Protein AF-A0A533VGI6-F1 (afdb_monomer)

Foldseek 3Di:
DLVLLVVLLVLLVQLLVCLVVLPLVSNLVSLVQCCDPVHNVVVCCVPPVPLNVVSVVLSVCCVVPNRVSSVVCVVVSNVSSVVSNVSSVVVNVVVVVVPD

Solvent-accessible surface area (backbone atoms only — not comparable to full-atom values): 5398 Å² total; per-residue (Å²): 110,70,67,59,44,52,54,49,44,54,50,40,55,54,30,51,53,24,56,75,71,61,41,57,68,54,29,48,58,43,50,43,42,45,59,38,63,93,67,35,13,52,59,26,52,77,77,34,49,66,59,37,54,49,48,53,50,50,44,54,47,38,74,74,50,36,62,67,47,44,70,77,39,44,69,61,55,49,53,54,44,50,53,52,42,55,52,41,52,53,52,51,54,51,41,63,73,68,77,108

Nearest PDB structures (foldseek):
  6gow-assembly1_E  TM=5.766E-01  e=3.872E-01  Bacillus subtilis
  2k5b-assembly1_B  TM=3.058E-01  e=8.992E+00  Homo sapiens

Radius of gyration: 13.64 Å; Cα contacts (8 Å, |Δi|>4): 84; chains: 1; bounding box: 32×20×39 Å

Mean predicted aligned error: 3.02 Å

Sequence (100 aa):
MVQHLKEISEAVEATKTAIEKGDIKEVISKLDVFIDPARKGAQMIELFFEEHREIRLYKVRLSDRGFEYLQSNKQKMIELLDHIEMTVTKKLRGATAHGI

Structure (mmCIF, N/CA/C/O backbone):
data_AF-A0A533VGI6-F1
#
_entry.id   AF-A0A533VGI6-F1
#
loop_
_atom_site.group_PDB
_atom_site.id
_atom_site.type_symbol
_atom_site.label_atom_id
_atom_site.label_alt_id
_atom_site.label_comp_id
_atom_site.label_asym_id
_atom_site.label_entity_id
_atom_site.label_seq_id
_atom_site.pdbx_PDB_ins_code
_atom_site.Cartn_x
_atom_site.Cartn_y
_atom_site.Cartn_z
_atom_site.occupancy
_atom_site.B_iso_or_equiv
_atom_site.auth_seq_id
_atom_site.auth_comp_id
_atom_site.auth_asym_id
_atom_site.auth_atom_id
_atom_site.pdbx_PDB_model_num
ATOM 1 N N . MET A 1 1 ? 7.270 0.389 -19.141 1.00 78.12 1 MET A N 1
ATOM 2 C CA . MET A 1 1 ? 8.055 0.425 -17.882 1.00 78.12 1 MET A CA 1
ATOM 3 C C . MET A 1 1 ? 7.896 1.747 -17.130 1.00 78.12 1 MET A C 1
ATOM 5 O O . MET A 1 1 ? 7.344 1.713 -16.041 1.00 78.12 1 MET A O 1
ATOM 9 N N . VAL A 1 2 ? 8.297 2.899 -17.692 1.00 89.31 2 VAL A N 1
ATOM 10 C CA . VAL A 1 2 ? 8.166 4.221 -17.027 1.00 89.31 2 VAL A CA 1
ATOM 11 C C . VAL A 1 2 ? 6.730 4.521 -16.585 1.00 89.31 2 VAL A C 1
ATOM 13 O O . VAL A 1 2 ? 6.517 4.944 -15.455 1.00 89.31 2 VAL A O 1
ATOM 16 N N . GLN A 1 3 ? 5.742 4.234 -17.437 1.00 91.44 3 GLN A N 1
ATOM 17 C CA . GLN A 1 3 ? 4.330 4.441 -17.107 1.00 91.44 3 GLN A CA 1
ATOM 18 C C . GLN A 1 3 ? 3.878 3.625 -15.881 1.00 91.44 3 GLN A C 1
ATOM 20 O O . GLN A 1 3 ? 3.236 4.167 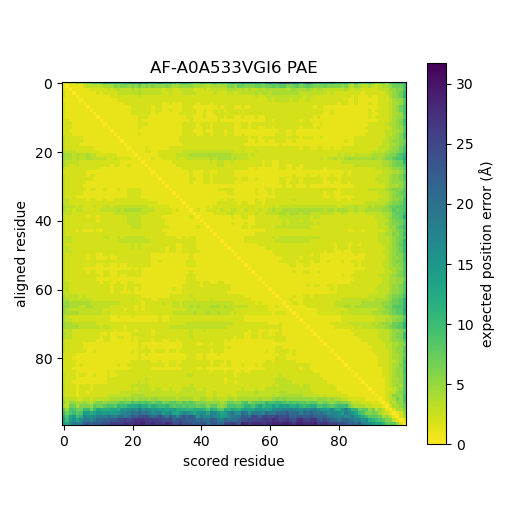-14.993 1.00 91.44 3 GLN A O 1
ATOM 25 N N . HIS A 1 4 ? 4.293 2.360 -15.768 1.00 91.88 4 HIS A N 1
ATOM 26 C CA . HIS A 1 4 ? 3.957 1.531 -14.604 1.00 91.88 4 HIS A CA 1
ATOM 27 C C . HIS A 1 4 ? 4.592 2.040 -13.312 1.00 91.88 4 HIS A C 1
ATOM 29 O O . HIS A 1 4 ? 3.968 1.968 -12.262 1.00 91.88 4 HIS A O 1
ATOM 35 N N . LEU A 1 5 ? 5.812 2.577 -13.384 1.00 94.94 5 LEU A N 1
ATOM 36 C CA . LEU A 1 5 ? 6.463 3.192 -12.228 1.00 94.94 5 LEU A CA 1
ATOM 37 C C . LEU A 1 5 ? 5.694 4.434 -11.752 1.00 94.94 5 LEU A C 1
ATOM 39 O O . LEU A 1 5 ? 5.491 4.587 -10.552 1.00 94.94 5 LEU A O 1
ATOM 43 N N . LYS A 1 6 ? 5.207 5.276 -12.674 1.00 95.69 6 LYS A N 1
ATOM 44 C CA . LYS A 1 6 ? 4.351 6.425 -12.330 1.00 95.69 6 LYS A CA 1
ATOM 45 C C . LYS A 1 6 ? 3.038 5.986 -11.679 1.00 95.69 6 LYS A C 1
ATOM 47 O O . LYS A 1 6 ? 2.683 6.499 -10.629 1.00 95.69 6 LYS A O 1
ATOM 52 N N . GLU A 1 7 ? 2.376 4.981 -12.246 1.00 96.75 7 GLU A N 1
ATOM 53 C CA . GLU A 1 7 ? 1.123 4.437 -11.700 1.00 96.75 7 GLU A CA 1
ATOM 54 C C . GLU A 1 7 ? 1.300 3.829 -10.298 1.00 96.75 7 GLU A C 1
ATOM 56 O O . GLU A 1 7 ? 0.391 3.905 -9.475 1.00 96.75 7 GLU A O 1
ATOM 61 N N . ILE A 1 8 ? 2.460 3.224 -10.008 1.00 97.69 8 ILE A N 1
ATOM 62 C CA . ILE A 1 8 ? 2.780 2.728 -8.661 1.00 97.69 8 ILE A CA 1
ATOM 63 C C . ILE A 1 8 ? 2.955 3.899 -7.686 1.00 97.69 8 ILE A C 1
ATOM 65 O O . ILE A 1 8 ? 2.382 3.844 -6.604 1.00 97.69 8 ILE A O 1
ATOM 69 N N . SER A 1 9 ? 3.681 4.956 -8.067 1.00 97.88 9 SER A N 1
ATOM 70 C CA . SER A 1 9 ? 3.846 6.169 -7.242 1.00 97.88 9 SER A CA 1
ATOM 71 C C . SER A 1 9 ? 2.496 6.841 -6.939 1.00 97.88 9 SER A C 1
ATOM 73 O O . SER A 1 9 ? 2.166 7.119 -5.788 1.00 97.88 9 SER A O 1
ATOM 75 N N . GLU A 1 10 ? 1.623 6.977 -7.941 1.00 98.12 10 GLU A N 1
ATOM 76 C CA . GLU A 1 10 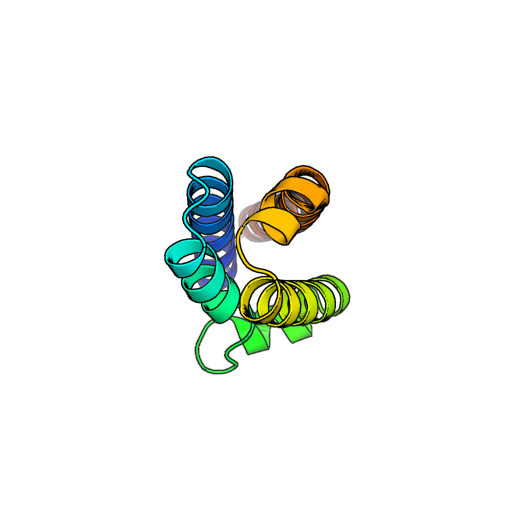? 0.261 7.495 -7.744 1.00 98.12 10 GLU A CA 1
ATOM 77 C C . GLU A 1 10 ? -0.565 6.622 -6.785 1.00 98.12 10 GLU A C 1
ATOM 79 O O . GLU A 1 10 ? -1.283 7.131 -5.918 1.00 98.12 10 GLU A O 1
ATOM 84 N N . ALA A 1 11 ? -0.462 5.294 -6.911 1.00 98.38 11 ALA A N 1
ATOM 85 C CA . ALA A 1 11 ? -1.135 4.368 -6.008 1.00 98.38 11 ALA A CA 1
ATOM 86 C C . ALA A 1 11 ? -0.590 4.469 -4.575 1.00 98.38 11 ALA A C 1
ATOM 88 O O . ALA A 1 11 ? -1.372 4.390 -3.622 1.00 98.38 11 ALA A O 1
ATOM 89 N N . VAL A 1 12 ? 0.723 4.659 -4.410 1.00 98.69 12 VAL A N 1
ATOM 90 C CA . VAL A 1 12 ? 1.377 4.848 -3.110 1.00 98.69 12 VAL A CA 1
ATOM 91 C C . VAL A 1 12 ? 0.813 6.082 -2.411 1.00 98.69 12 VAL A C 1
ATOM 93 O O . VAL A 1 12 ? 0.278 5.960 -1.307 1.00 98.69 12 VAL A O 1
ATOM 96 N N . GLU A 1 13 ? 0.824 7.237 -3.071 1.00 98.50 13 GLU A N 1
ATOM 97 C CA . GLU A 1 13 ? 0.328 8.492 -2.494 1.00 98.50 13 GLU A CA 1
ATOM 98 C C . GLU A 1 13 ? -1.175 8.439 -2.174 1.00 98.50 13 GLU A C 1
ATOM 100 O O . GLU A 1 13 ? -1.622 8.878 -1.106 1.00 98.50 13 GLU A O 1
ATOM 105 N N . ALA A 1 14 ? -1.970 7.804 -3.041 1.00 98.50 14 ALA A N 1
ATOM 106 C CA . ALA A 1 14 ? -3.389 7.580 -2.776 1.00 98.50 14 ALA A CA 1
ATOM 107 C C . ALA A 1 14 ? -3.621 6.680 -1.547 1.00 98.50 14 ALA A C 1
ATOM 109 O O . ALA A 1 14 ? -4.577 6.888 -0.797 1.00 98.50 14 ALA A O 1
ATOM 110 N N . THR A 1 15 ? -2.753 5.692 -1.324 1.00 98.69 15 THR A N 1
ATOM 111 C CA . THR A 1 15 ? -2.839 4.784 -0.171 1.00 98.69 15 THR A CA 1
ATOM 112 C C . THR A 1 15 ? -2.445 5.487 1.119 1.00 98.69 15 THR A C 1
ATOM 114 O O . THR A 1 15 ? -3.174 5.379 2.104 1.00 98.69 15 THR A O 1
ATOM 117 N N . LYS A 1 16 ? -1.350 6.262 1.115 1.00 98.69 16 LYS A N 1
ATOM 118 C CA . LYS A 1 16 ? -0.947 7.089 2.265 1.00 98.69 16 LYS A CA 1
ATOM 119 C C . LYS A 1 16 ? -2.065 8.046 2.667 1.00 98.69 16 LYS A C 1
ATOM 121 O O . LYS A 1 16 ? -2.433 8.107 3.834 1.00 98.69 16 LYS A O 1
ATOM 126 N N . THR A 1 17 ? -2.688 8.706 1.691 1.00 98.56 17 THR A N 1
ATOM 127 C CA . THR A 1 17 ? -3.833 9.598 1.932 1.00 98.56 17 THR A CA 1
ATOM 128 C C . THR A 1 17 ? -5.003 8.874 2.613 1.00 98.56 17 THR A C 1
ATOM 130 O O . THR A 1 17 ? -5.595 9.408 3.550 1.00 98.56 17 THR A O 1
ATOM 133 N N . ALA A 1 18 ? -5.342 7.657 2.176 1.00 98.44 18 ALA A N 1
ATOM 134 C CA . ALA A 1 18 ? -6.401 6.857 2.798 1.00 98.44 18 ALA A CA 1
ATOM 135 C C . ALA A 1 18 ? -6.046 6.429 4.236 1.00 98.44 18 ALA A C 1
ATOM 137 O O . ALA A 1 18 ? -6.894 6.480 5.129 1.00 98.44 18 ALA A O 1
ATOM 138 N N . ILE A 1 19 ? -4.781 6.059 4.475 1.00 98.50 19 ILE A N 1
ATOM 139 C CA . ILE A 1 19 ? -4.253 5.714 5.803 1.00 98.50 19 ILE A CA 1
ATOM 140 C C . ILE A 1 19 ? -4.354 6.914 6.752 1.00 98.50 19 ILE A C 1
ATOM 142 O O . ILE A 1 19 ? -4.808 6.764 7.886 1.00 98.50 19 ILE A O 1
ATOM 146 N N . GLU A 1 20 ? -3.975 8.106 6.288 1.00 97.94 20 GLU A N 1
ATOM 147 C CA . GLU A 1 20 ? -4.050 9.342 7.072 1.00 97.94 20 GLU A CA 1
ATOM 148 C C . GLU A 1 20 ? -5.486 9.696 7.470 1.00 97.94 20 GLU A C 1
ATOM 150 O O . GLU A 1 20 ? -5.735 10.048 8.623 1.00 97.94 20 GLU A O 1
ATOM 155 N N . LYS A 1 21 ? -6.444 9.522 6.552 1.00 97.38 21 LYS A N 1
ATOM 156 C CA . LYS A 1 21 ? -7.879 9.714 6.823 1.00 97.38 21 LYS A CA 1
ATOM 157 C C . LYS A 1 21 ? -8.474 8.664 7.765 1.00 97.38 21 LYS A C 1
ATOM 159 O O . LYS A 1 21 ? -9.551 8.887 8.310 1.00 97.38 21 LYS A O 1
ATOM 164 N N . GLY A 1 22 ? -7.817 7.517 7.933 1.00 96.44 22 GLY A N 1
ATOM 165 C CA . GLY A 1 22 ? -8.331 6.410 8.738 1.00 96.44 22 GLY A CA 1
ATOM 166 C C . GLY A 1 22 ? -9.491 5.638 8.096 1.00 96.44 22 GLY A C 1
ATOM 167 O O . GLY A 1 22 ? -10.155 4.868 8.793 1.00 96.44 22 GLY A O 1
ATOM 168 N N . ASP A 1 23 ? -9.754 5.817 6.796 1.00 95.94 23 ASP A N 1
ATOM 169 C CA . ASP A 1 23 ? -10.834 5.113 6.093 1.00 95.94 23 ASP A CA 1
ATOM 170 C C . ASP A 1 23 ? -10.396 3.689 5.727 1.00 95.94 23 ASP A C 1
ATOM 172 O O . ASP A 1 23 ? -9.727 3.447 4.724 1.00 95.94 23 ASP A O 1
ATOM 176 N N . ILE A 1 24 ? -10.804 2.716 6.540 1.00 97.75 24 ILE A N 1
ATOM 177 C CA . ILE A 1 24 ? -10.426 1.307 6.367 1.00 97.75 24 ILE A CA 1
ATOM 178 C C . ILE A 1 24 ? -10.877 0.731 5.026 1.00 97.75 24 ILE A C 1
ATOM 180 O O . ILE A 1 24 ? -10.139 -0.050 4.420 1.00 97.75 24 ILE A O 1
ATOM 184 N N . LYS A 1 25 ? -12.070 1.100 4.546 1.00 97.88 25 LYS A N 1
ATOM 185 C CA . LYS A 1 25 ? -12.584 0.577 3.275 1.00 97.88 25 LYS A CA 1
ATOM 186 C C . LYS A 1 25 ? -11.760 1.123 2.118 1.00 97.88 25 LYS A C 1
ATOM 188 O O . LYS A 1 25 ? -11.402 0.363 1.216 1.00 97.88 25 LYS A O 1
ATOM 193 N N . GLU A 1 26 ? -11.426 2.411 2.169 1.00 98.25 26 GLU A N 1
ATOM 194 C CA . GLU A 1 26 ? -10.555 3.031 1.177 1.00 98.25 26 GLU A CA 1
ATOM 195 C C . GLU A 1 26 ? -9.151 2.415 1.223 1.00 98.25 26 GLU A C 1
ATOM 197 O O . GLU A 1 26 ? -8.663 1.974 0.185 1.00 98.25 26 GLU A O 1
ATOM 202 N N . VAL A 1 27 ? -8.537 2.270 2.405 1.00 98.62 27 VAL A N 1
ATOM 203 C CA . VAL A 1 27 ? -7.208 1.648 2.551 1.00 98.62 27 VAL A CA 1
ATOM 204 C C . VAL A 1 27 ? -7.190 0.242 1.950 1.00 98.62 27 VAL A C 1
ATOM 206 O O . VAL A 1 27 ? -6.338 -0.046 1.114 1.00 98.62 27 VAL A O 1
ATOM 209 N N . ILE A 1 28 ? -8.143 -0.628 2.302 1.00 98.56 28 ILE A N 1
ATOM 210 C CA . ILE A 1 28 ? -8.213 -2.001 1.767 1.00 98.56 28 ILE A CA 1
ATOM 211 C C . ILE A 1 28 ? -8.351 -1.998 0.236 1.00 98.56 28 ILE A C 1
ATOM 213 O O . ILE A 1 28 ? -7.678 -2.779 -0.441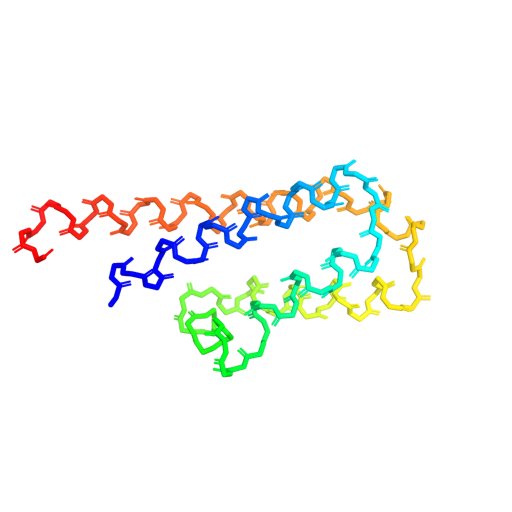 1.00 98.56 28 ILE A O 1
ATOM 217 N N . SER A 1 29 ? -9.185 -1.110 -0.313 1.00 98.38 29 SER A N 1
ATOM 218 C CA . SER A 1 29 ? -9.371 -0.950 -1.761 1.00 98.38 29 SER A CA 1
ATOM 219 C C . SER A 1 29 ? -8.093 -0.483 -2.471 1.00 98.38 29 SER A C 1
ATOM 221 O O . SER A 1 29 ? -7.759 -0.968 -3.556 1.00 98.38 29 SER A O 1
ATOM 223 N N . LYS A 1 30 ? -7.334 0.427 -1.851 1.00 98.44 30 LYS A N 1
ATOM 224 C CA . LYS A 1 30 ? -6.052 0.904 -2.382 1.00 98.44 30 LYS A CA 1
ATOM 225 C C . LYS A 1 30 ? -4.961 -0.163 -2.294 1.00 98.44 30 LYS A C 1
ATOM 227 O O . LYS A 1 30 ? -4.239 -0.350 -3.268 1.00 98.44 30 LYS A O 1
ATOM 232 N N . LEU A 1 31 ? -4.898 -0.932 -1.202 1.00 98.44 31 LEU A N 1
ATOM 233 C CA . LEU A 1 31 ? -3.956 -2.052 -1.078 1.00 98.44 31 LEU A CA 1
ATOM 234 C C . LEU A 1 31 ? -4.164 -3.110 -2.171 1.00 98.44 31 LEU A C 1
ATOM 236 O O . LEU A 1 31 ? -3.202 -3.709 -2.644 1.00 98.44 31 LEU A O 1
ATOM 240 N N . ASP A 1 32 ? -5.405 -3.309 -2.618 1.00 98.12 32 ASP A N 1
ATOM 241 C CA . ASP A 1 32 ? -5.733 -4.255 -3.685 1.00 98.12 32 ASP A CA 1
ATOM 242 C C . ASP A 1 32 ? -5.054 -3.929 -5.027 1.00 98.12 32 ASP A C 1
ATOM 244 O O . ASP A 1 32 ? -4.708 -4.839 -5.778 1.00 98.12 32 ASP A O 1
ATOM 248 N N . VAL A 1 33 ? -4.776 -2.646 -5.302 1.00 98.25 33 VAL A N 1
ATOM 249 C CA . VAL A 1 33 ? -4.048 -2.202 -6.508 1.00 98.25 33 VAL A CA 1
ATOM 250 C C . VAL A 1 33 ? -2.696 -2.906 -6.625 1.00 98.25 33 VAL A C 1
ATOM 252 O O . VAL A 1 33 ? -2.309 -3.324 -7.717 1.00 98.25 33 VAL A O 1
ATOM 255 N N . PHE A 1 34 ? -1.991 -3.033 -5.500 1.00 98.44 34 PHE A N 1
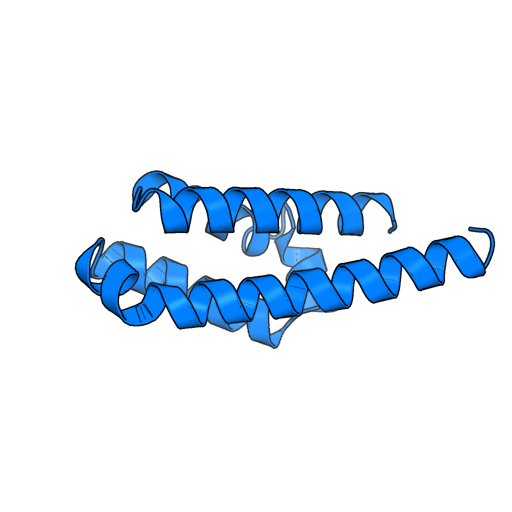ATOM 256 C CA . PHE A 1 34 ? -0.649 -3.603 -5.430 1.00 98.44 34 PHE A CA 1
ATOM 257 C C . PHE A 1 34 ? -0.646 -5.128 -5.401 1.00 98.44 34 PHE A C 1
ATOM 259 O O . PHE A 1 34 ? 0.417 -5.711 -5.560 1.00 98.44 34 PHE A O 1
ATOM 266 N N . ILE A 1 35 ? -1.792 -5.769 -5.160 1.00 98.31 35 ILE A N 1
ATOM 267 C CA . ILE A 1 35 ? -1.898 -7.223 -4.977 1.00 98.31 35 ILE A CA 1
ATOM 268 C C . ILE A 1 35 ? -2.448 -7.890 -6.231 1.00 98.31 35 ILE A C 1
ATOM 270 O O . ILE A 1 35 ? -1.976 -8.958 -6.614 1.00 98.31 35 ILE A O 1
ATOM 274 N N . ASP A 1 36 ? -3.459 -7.284 -6.854 1.00 97.81 36 ASP A N 1
ATOM 275 C CA . ASP A 1 36 ? -4.126 -7.857 -8.016 1.00 97.81 36 ASP A CA 1
ATOM 276 C C . ASP A 1 36 ? -3.151 -7.946 -9.206 1.00 97.81 36 ASP A C 1
ATOM 278 O O . ASP A 1 36 ? -2.682 -6.904 -9.693 1.00 97.81 36 ASP A O 1
ATOM 282 N N . PRO A 1 37 ? -2.846 -9.160 -9.709 1.00 95.31 37 PRO A N 1
ATOM 283 C CA . PRO A 1 37 ? -1.977 -9.344 -10.866 1.00 95.31 37 PRO A CA 1
ATOM 284 C C . PRO A 1 37 ? -2.469 -8.624 -12.128 1.00 95.31 37 PRO A C 1
ATOM 286 O O . PRO A 1 37 ? -1.643 -8.243 -12.953 1.00 95.31 37 PRO A O 1
ATOM 289 N N . ALA A 1 38 ? -3.781 -8.392 -12.267 1.00 95.00 38 ALA A N 1
ATOM 290 C CA . ALA A 1 38 ? -4.362 -7.639 -13.379 1.00 95.00 38 ALA A CA 1
ATOM 291 C C . ALA A 1 38 ? -4.157 -6.113 -13.259 1.00 95.00 38 ALA A C 1
ATOM 293 O O . ALA A 1 38 ? -4.451 -5.376 -14.202 1.00 95.00 38 ALA A O 1
ATOM 294 N N . ARG A 1 39 ? -3.657 -5.622 -12.113 1.00 95.44 39 ARG A N 1
ATOM 295 C CA . ARG A 1 39 ? -3.423 -4.196 -11.827 1.00 95.44 39 ARG A CA 1
ATOM 296 C C . ARG A 1 39 ? -1.931 -3.882 -11.740 1.00 95.44 39 ARG A C 1
ATOM 298 O O . ARG A 1 39 ? -1.297 -3.660 -12.770 1.00 95.44 39 ARG A O 1
ATOM 305 N N . LYS A 1 40 ? -1.379 -3.784 -10.526 1.00 96.94 40 LYS A N 1
ATOM 306 C CA . LYS A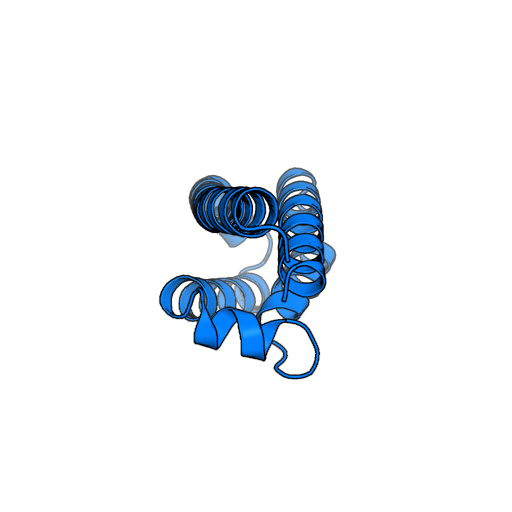 1 40 ? 0.063 -3.603 -10.289 1.00 96.94 40 LYS A CA 1
ATOM 307 C C . LYS A 1 40 ? 0.705 -4.812 -9.617 1.00 96.94 40 LYS A C 1
ATOM 309 O O . LYS A 1 40 ? 1.918 -4.814 -9.457 1.00 96.94 40 LYS A O 1
ATOM 314 N N . GLY A 1 41 ? -0.060 -5.853 -9.275 1.00 97.06 41 GLY A N 1
ATOM 315 C CA . GLY A 1 41 ? 0.442 -7.044 -8.585 1.00 97.06 41 GLY A CA 1
ATOM 316 C C . GLY A 1 41 ? 1.599 -7.733 -9.301 1.00 97.06 41 GLY A C 1
ATOM 317 O O . GLY A 1 41 ? 2.583 -8.086 -8.658 1.00 97.06 41 GLY A O 1
ATOM 318 N N . ALA A 1 42 ? 1.547 -7.850 -10.632 1.00 96.81 42 ALA A N 1
ATOM 319 C CA . ALA A 1 42 ? 2.648 -8.432 -11.401 1.00 96.81 42 ALA A CA 1
ATOM 320 C C . ALA A 1 42 ? 3.947 -7.618 -11.244 1.00 96.81 42 ALA A C 1
ATOM 322 O O . ALA A 1 42 ? 4.988 -8.169 -10.896 1.00 96.81 42 ALA A O 1
ATOM 323 N N . GLN A 1 43 ? 3.872 -6.293 -11.399 1.00 95.94 43 GLN A N 1
ATOM 324 C CA . GLN A 1 43 ? 5.032 -5.410 -11.242 1.00 95.94 43 GLN A CA 1
ATOM 325 C C . GLN A 1 43 ? 5.521 -5.350 -9.790 1.00 95.94 43 GLN A C 1
ATOM 327 O O . GLN A 1 43 ? 6.722 -5.253 -9.552 1.00 95.94 43 GLN A O 1
ATOM 332 N N . MET A 1 44 ? 4.611 -5.433 -8.816 1.00 97.88 44 MET A N 1
ATOM 333 C CA . MET A 1 44 ? 4.964 -5.510 -7.400 1.00 97.88 44 MET A CA 1
ATOM 334 C C . MET A 1 44 ? 5.711 -6.807 -7.084 1.00 97.88 44 MET A C 1
ATOM 336 O O . MET A 1 44 ? 6.698 -6.768 -6.366 1.00 97.88 44 MET A O 1
ATOM 340 N N . ILE A 1 45 ? 5.323 -7.946 -7.661 1.00 97.50 45 ILE A N 1
ATOM 341 C CA . ILE A 1 45 ? 6.068 -9.204 -7.500 1.00 97.50 45 ILE A CA 1
ATOM 342 C C . ILE A 1 45 ? 7.470 -9.099 -8.113 1.00 97.50 45 ILE A C 1
ATOM 344 O O . ILE A 1 45 ? 8.434 -9.537 -7.493 1.00 97.50 45 ILE A O 1
ATOM 348 N N . GLU A 1 46 ? 7.592 -8.519 -9.306 1.00 95.12 46 GLU A N 1
ATOM 349 C CA . GLU A 1 46 ? 8.873 -8.415 -10.017 1.00 95.12 46 GLU A CA 1
ATOM 350 C C . GLU A 1 46 ? 9.859 -7.441 -9.358 1.00 95.12 46 GLU A C 1
ATOM 352 O O . GLU A 1 46 ? 11.067 -7.678 -9.376 1.00 95.12 46 GLU A O 1
ATOM 357 N N . LEU A 1 47 ? 9.364 -6.330 -8.805 1.00 93.88 47 LEU A N 1
ATOM 358 C CA . LEU A 1 47 ? 10.202 -5.218 -8.343 1.00 93.88 47 LEU A CA 1
ATOM 359 C C . LEU A 1 47 ? 10.249 -5.057 -6.818 1.00 93.88 47 LEU A C 1
ATOM 361 O O . LEU A 1 47 ? 11.195 -4.450 -6.322 1.00 93.88 47 LEU A O 1
ATOM 365 N N . PHE A 1 48 ? 9.243 -5.568 -6.106 1.00 96.69 48 PHE A N 1
ATOM 366 C CA . PHE A 1 48 ? 8.940 -5.279 -4.697 1.00 96.69 48 PHE A CA 1
ATOM 367 C C . PHE A 1 48 ? 8.376 -6.520 -3.986 1.00 96.69 48 PHE A C 1
ATOM 369 O O . PHE A 1 48 ? 7.316 -6.484 -3.358 1.00 96.69 48 PHE A O 1
ATOM 376 N N . PHE A 1 49 ? 9.016 -7.678 -4.170 1.00 97.25 49 PHE A N 1
ATOM 377 C CA . PHE A 1 49 ? 8.447 -8.961 -3.749 1.00 97.25 49 PHE A CA 1
ATOM 378 C C . PHE A 1 49 ? 8.171 -9.046 -2.238 1.00 97.25 49 PHE A C 1
ATOM 380 O O . PHE A 1 49 ? 7.195 -9.674 -1.812 1.00 97.25 49 PHE A O 1
ATOM 387 N N . GLU A 1 50 ? 9.024 -8.438 -1.415 1.00 98.19 50 GLU A N 1
ATOM 388 C CA . GLU A 1 50 ? 8.858 -8.427 0.039 1.00 98.19 50 GLU A CA 1
ATOM 389 C C . GLU A 1 50 ? 7.716 -7.502 0.452 1.00 98.19 50 GLU A C 1
ATOM 391 O O . GLU A 1 50 ? 6.806 -7.933 1.163 1.00 98.19 50 GLU A O 1
ATOM 396 N N . GLU A 1 51 ? 7.678 -6.292 -0.098 1.00 98.50 51 GLU A N 1
ATOM 397 C CA . GLU A 1 51 ? 6.629 -5.315 0.167 1.00 98.50 51 GLU A CA 1
ATOM 398 C C . GLU A 1 51 ? 5.271 -5.800 -0.340 1.00 98.50 51 GLU A C 1
ATOM 400 O O . GLU A 1 51 ? 4.257 -5.626 0.329 1.00 98.50 51 GLU A O 1
ATOM 405 N N . HIS A 1 52 ? 5.233 -6.495 -1.478 1.00 98.62 52 HIS A N 1
ATOM 406 C CA . HIS A 1 52 ? 4.030 -7.156 -1.972 1.00 98.62 52 HIS A CA 1
ATOM 407 C C . HIS A 1 52 ? 3.485 -8.176 -0.959 1.00 98.62 52 HIS A C 1
ATOM 409 O O . HIS A 1 52 ? 2.280 -8.219 -0.695 1.00 98.62 52 HIS A O 1
ATOM 415 N N . ARG A 1 53 ? 4.356 -9.000 -0.355 1.00 98.50 53 ARG A N 1
ATOM 416 C CA . ARG A 1 53 ? 3.945 -9.963 0.682 1.00 98.50 53 ARG A CA 1
ATOM 417 C C . ARG A 1 53 ? 3.432 -9.258 1.932 1.00 98.50 53 ARG A C 1
ATOM 419 O O . ARG A 1 53 ? 2.424 -9.691 2.493 1.00 98.50 53 ARG A O 1
ATOM 426 N N . GLU A 1 54 ? 4.081 -8.176 2.336 1.00 98.62 54 GLU A N 1
ATOM 427 C CA . GLU A 1 54 ? 3.673 -7.402 3.503 1.00 98.62 54 GLU A CA 1
ATOM 428 C C . GLU A 1 54 ? 2.342 -6.668 3.277 1.00 98.62 54 GLU A C 1
ATOM 430 O O . GLU A 1 54 ? 1.442 -6.760 4.111 1.00 98.62 54 GLU A O 1
ATOM 435 N N . ILE A 1 55 ? 2.135 -6.059 2.105 1.00 98.69 55 ILE A N 1
ATOM 436 C CA . ILE A 1 55 ? 0.865 -5.429 1.711 1.00 98.69 55 ILE A CA 1
ATOM 437 C C . ILE A 1 55 ? -0.286 -6.444 1.734 1.00 98.69 55 ILE A C 1
ATOM 439 O O . ILE A 1 55 ? -1.373 -6.142 2.239 1.00 98.69 55 ILE A O 1
ATOM 443 N N . ARG A 1 56 ? -0.058 -7.677 1.257 1.00 98.62 56 ARG A N 1
ATOM 444 C CA . ARG A 1 56 ? -1.051 -8.762 1.361 1.00 98.62 56 ARG A CA 1
ATOM 445 C C . ARG A 1 56 ? -1.408 -9.070 2.812 1.00 98.62 56 ARG A C 1
ATOM 447 O O . ARG A 1 56 ? -2.588 -9.243 3.119 1.00 98.62 56 ARG A O 1
ATOM 454 N N . LEU A 1 57 ? -0.417 -9.116 3.702 1.00 98.62 57 LEU A N 1
ATOM 455 C CA . LEU A 1 57 ? -0.646 -9.333 5.129 1.00 98.62 57 LEU A CA 1
ATOM 456 C C . LEU A 1 57 ? -1.425 -8.169 5.755 1.00 98.62 57 LEU A C 1
ATOM 458 O O . LEU A 1 57 ? -2.398 -8.421 6.469 1.00 98.62 57 LEU A O 1
ATOM 462 N N . TYR A 1 58 ? -1.064 -6.918 5.450 1.00 98.62 58 TYR A N 1
ATOM 463 C CA . TYR A 1 58 ? -1.798 -5.741 5.916 1.00 98.62 58 TYR A CA 1
ATOM 464 C C . TYR A 1 58 ? -3.259 -5.783 5.478 1.00 98.62 58 TYR A C 1
ATOM 466 O O . TYR A 1 58 ? -4.138 -5.609 6.318 1.00 98.62 58 TYR A O 1
ATOM 474 N N . LYS A 1 59 ? -3.547 -6.103 4.210 1.00 98.50 59 LYS A N 1
ATOM 475 C CA . LYS A 1 59 ? -4.928 -6.227 3.717 1.00 98.50 59 LYS A CA 1
ATOM 476 C C . LYS A 1 59 ? -5.729 -7.261 4.515 1.00 98.50 59 LYS A C 1
ATOM 478 O O . LYS A 1 59 ? -6.849 -6.968 4.933 1.00 98.50 59 LYS A O 1
ATOM 483 N N . VAL A 1 60 ? -5.163 -8.448 4.754 1.00 98.56 60 VAL A N 1
ATOM 484 C CA . VAL A 1 60 ? -5.820 -9.505 5.547 1.00 98.56 60 VAL A CA 1
ATOM 485 C C . VAL A 1 60 ? -6.083 -9.027 6.975 1.00 98.56 60 VAL A C 1
ATOM 487 O O . VAL A 1 60 ? -7.200 -9.149 7.468 1.00 98.56 60 VAL A O 1
ATOM 490 N N . ARG A 1 61 ? -5.085 -8.428 7.631 1.00 98.44 61 ARG A N 1
ATOM 491 C CA . ARG A 1 61 ? -5.206 -7.955 9.017 1.00 98.44 61 ARG A CA 1
ATOM 492 C C . ARG A 1 61 ? -6.157 -6.773 9.170 1.00 98.44 61 ARG A C 1
ATOM 494 O O . ARG A 1 61 ? -6.876 -6.723 10.158 1.00 98.44 61 A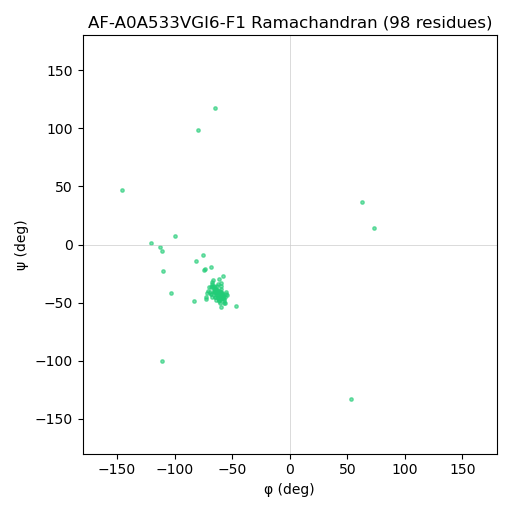RG A O 1
ATOM 501 N N . LEU A 1 62 ? -6.200 -5.858 8.206 1.00 98.50 62 LEU A N 1
ATOM 502 C CA . LEU A 1 62 ? -7.171 -4.762 8.174 1.00 98.50 62 LEU A CA 1
ATOM 503 C C . LEU A 1 62 ? -8.592 -5.275 7.948 1.00 98.50 62 LEU A C 1
ATOM 505 O O . LEU A 1 62 ? -9.524 -4.741 8.538 1.00 98.50 62 LEU A O 1
ATOM 509 N N . SER A 1 63 ? -8.760 -6.320 7.136 1.00 97.94 63 SER A N 1
ATOM 510 C CA . SER A 1 63 ? -10.073 -6.942 6.917 1.00 97.94 63 SER A CA 1
ATOM 511 C C . SER A 1 63 ? -10.596 -7.644 8.176 1.00 97.94 63 SER A C 1
ATOM 513 O O . SER A 1 63 ? -11.799 -7.669 8.401 1.00 97.94 63 SER A O 1
ATOM 515 N N . ASP A 1 64 ? -9.693 -8.192 8.991 1.00 98.00 64 ASP A N 1
ATOM 516 C CA . ASP A 1 64 ? -10.002 -8.903 10.238 1.00 98.00 64 ASP A CA 1
ATOM 517 C 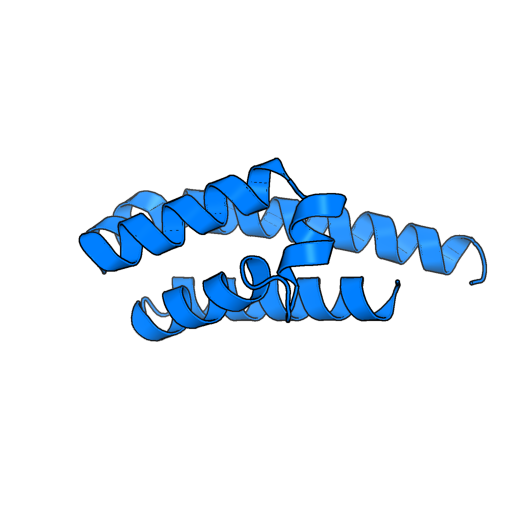C . ASP A 1 64 ? -10.195 -7.948 11.433 1.00 98.00 64 ASP A C 1
ATOM 519 O O . ASP A 1 64 ? -11.181 -8.015 12.159 1.00 98.00 64 ASP A O 1
ATOM 523 N N . ARG A 1 65 ? -9.261 -7.010 11.623 1.00 97.75 65 ARG A N 1
ATOM 524 C CA . ARG A 1 65 ? -9.144 -6.182 12.838 1.00 97.75 65 ARG A CA 1
ATOM 525 C C . ARG A 1 65 ? -9.487 -4.705 12.635 1.00 97.75 65 ARG A C 1
ATOM 527 O O . ARG A 1 65 ? -9.484 -3.937 13.596 1.00 97.75 65 ARG A O 1
ATOM 534 N N . GLY A 1 66 ? -9.741 -4.286 11.398 1.00 97.44 66 GLY A N 1
ATOM 535 C CA . GLY A 1 66 ? -10.214 -2.946 11.067 1.00 97.44 66 GLY A CA 1
ATOM 536 C C . GLY A 1 66 ? -9.352 -1.813 11.631 1.00 97.44 66 GLY A C 1
ATOM 537 O O . GLY A 1 66 ? -8.123 -1.802 11.511 1.00 97.44 66 GLY A O 1
ATOM 538 N N . PHE A 1 67 ? -10.026 -0.830 12.229 1.00 97.06 67 PHE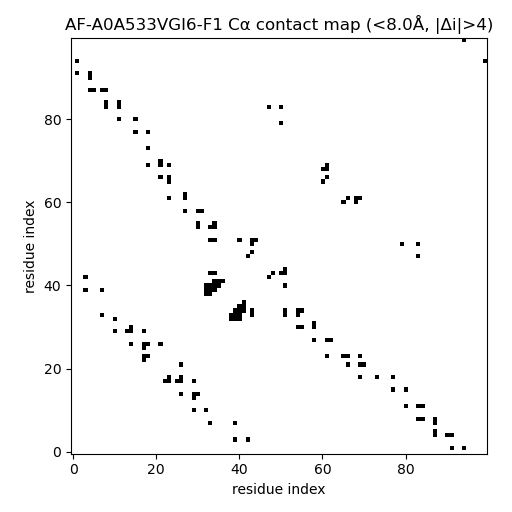 A N 1
ATOM 539 C CA . PHE A 1 67 ? -9.437 0.447 12.626 1.00 97.06 67 PHE A CA 1
ATOM 540 C C . PHE A 1 67 ? -8.362 0.336 13.711 1.00 97.06 67 PHE A C 1
ATOM 542 O O . PHE A 1 67 ? -7.337 1.006 13.615 1.00 97.06 67 PHE A O 1
ATOM 549 N N . GLU A 1 68 ? -8.535 -0.537 14.705 1.00 96.94 68 GLU A N 1
ATOM 550 C CA . GLU A 1 68 ? -7.544 -0.717 15.779 1.00 96.94 68 GLU A CA 1
ATOM 551 C C . GLU A 1 68 ? -6.189 -1.177 15.237 1.00 96.94 68 GLU A C 1
ATOM 553 O O . GLU A 1 68 ? -5.124 -0.724 15.675 1.00 96.94 68 GLU A O 1
ATOM 558 N N . TYR A 1 69 ? -6.227 -2.076 14.251 1.00 98.44 69 TYR A N 1
ATOM 559 C CA . TYR A 1 69 ? -5.021 -2.547 13.593 1.00 98.44 69 TYR A CA 1
ATOM 560 C C . TYR A 1 69 ? -4.379 -1.455 12.742 1.00 98.44 69 TYR A C 1
ATOM 562 O O . TYR A 1 69 ? -3.158 -1.308 12.807 1.00 98.44 69 TYR A O 1
ATOM 570 N N . LEU A 1 70 ? -5.176 -0.663 12.012 1.00 98.38 70 LEU A N 1
ATOM 571 C CA . LEU A 1 70 ? -4.661 0.495 11.279 1.00 98.38 70 LEU A CA 1
ATOM 572 C C . LEU A 1 70 ? -3.952 1.467 12.223 1.00 98.38 70 LEU A C 1
ATOM 574 O O . LEU A 1 70 ? -2.806 1.811 11.968 1.00 98.38 70 LEU A O 1
ATOM 578 N N . GLN A 1 71 ? -4.577 1.861 13.334 1.00 97.50 71 GLN A N 1
ATOM 579 C CA . GLN A 1 71 ? -3.977 2.801 14.288 1.00 97.50 71 GLN A CA 1
ATOM 580 C C . GLN A 1 71 ? -2.646 2.286 14.844 1.00 97.50 71 GLN A C 1
ATOM 582 O O . GLN A 1 71 ? -1.662 3.019 14.893 1.00 97.50 71 GLN A O 1
ATOM 587 N N . SER A 1 72 ? -2.591 1.000 15.191 1.00 98.06 72 SER A N 1
ATOM 588 C CA . SER A 1 72 ? -1.400 0.385 15.786 1.00 98.06 72 SER A CA 1
ATOM 589 C C . SER A 1 72 ? -0.250 0.169 14.792 1.00 98.06 72 SER A C 1
ATOM 591 O O . SER A 1 72 ? 0.892 -0.009 15.212 1.00 98.06 72 SER A O 1
ATOM 593 N N . ASN A 1 73 ? -0.530 0.136 13.483 1.00 98.38 73 ASN A N 1
ATOM 594 C CA . ASN A 1 73 ? 0.459 -0.178 12.442 1.00 98.38 73 ASN A CA 1
ATOM 595 C C . ASN A 1 73 ? 0.641 0.943 11.412 1.00 98.38 73 ASN A C 1
ATOM 597 O O . ASN A 1 73 ? 1.463 0.796 10.513 1.00 98.38 73 ASN A O 1
ATOM 601 N N . LYS A 1 74 ? -0.072 2.067 11.561 1.00 98.12 74 LYS A N 1
ATOM 602 C CA . LYS A 1 74 ? -0.071 3.206 10.636 1.00 98.12 74 LYS A CA 1
ATOM 603 C C . LYS A 1 74 ? 1.342 3.614 10.231 1.00 98.12 74 LYS A C 1
ATOM 605 O O . LYS A 1 74 ? 1.644 3.648 9.046 1.00 98.12 74 LYS A O 1
ATOM 610 N N . GLN A 1 75 ? 2.209 3.846 11.214 1.00 98.38 75 GLN A N 1
ATOM 611 C CA . GLN A 1 75 ? 3.582 4.286 10.975 1.00 98.38 75 GLN A CA 1
ATOM 612 C C . GLN A 1 75 ? 4.371 3.285 10.114 1.00 98.38 75 GLN A C 1
ATOM 614 O O . GLN A 1 75 ? 4.979 3.676 9.125 1.00 98.38 75 GLN A O 1
ATOM 619 N N . LYS A 1 76 ? 4.274 1.985 10.417 1.00 98.62 76 LYS A N 1
ATOM 620 C CA . LYS A 1 76 ? 4.953 0.925 9.652 1.00 98.62 76 LYS A CA 1
ATOM 621 C C . LYS A 1 76 ? 4.432 0.819 8.221 1.00 98.62 76 LYS A C 1
ATOM 623 O O . LYS A 1 76 ? 5.200 0.615 7.289 1.00 98.62 76 LYS A O 1
ATOM 628 N N . MET A 1 77 ? 3.122 0.983 8.039 1.00 98.69 77 MET A N 1
ATOM 629 C CA . MET A 1 77 ? 2.518 0.988 6.708 1.00 98.69 77 MET A CA 1
ATOM 630 C C . MET A 1 77 ? 2.998 2.182 5.874 1.00 98.69 77 MET A C 1
ATOM 632 O O . MET A 1 77 ? 3.267 2.018 4.688 1.00 98.69 77 MET A O 1
ATOM 636 N N . ILE A 1 78 ? 3.119 3.368 6.480 1.00 98.69 78 ILE A N 1
ATOM 637 C CA . ILE A 1 78 ? 3.658 4.557 5.806 1.00 98.69 78 ILE A CA 1
ATOM 638 C C . ILE A 1 78 ? 5.133 4.354 5.444 1.00 98.69 78 ILE A C 1
ATOM 640 O O . ILE A 1 78 ? 5.498 4.592 4.298 1.00 98.69 78 ILE A O 1
ATOM 644 N N . GLU A 1 79 ? 5.948 3.823 6.356 1.00 98.69 79 GLU A N 1
ATOM 645 C CA . GLU A 1 79 ? 7.367 3.529 6.104 1.00 98.69 79 GLU A CA 1
ATOM 646 C C . GLU A 1 79 ? 7.567 2.543 4.943 1.00 98.69 79 GLU A C 1
ATOM 648 O O . GLU A 1 79 ? 8.428 2.756 4.087 1.00 98.69 79 GLU A O 1
ATOM 653 N N . LEU A 1 80 ? 6.735 1.499 4.861 1.00 98.75 80 LEU A N 1
ATOM 654 C CA . LEU A 1 80 ? 6.742 0.569 3.730 1.00 98.75 80 LEU A CA 1
ATOM 655 C C . LEU A 1 80 ? 6.452 1.292 2.405 1.00 98.75 80 LEU A C 1
ATOM 657 O O . LEU A 1 80 ? 7.133 1.084 1.400 1.00 98.75 80 LEU A O 1
ATOM 661 N N . LEU A 1 81 ? 5.428 2.147 2.401 1.00 98.75 81 LEU A N 1
ATOM 662 C CA . LEU A 1 81 ? 5.018 2.909 1.224 1.00 98.75 81 LEU A CA 1
ATOM 663 C C . LEU A 1 81 ? 6.083 3.937 0.809 1.00 98.75 81 LEU A C 1
ATOM 665 O O . LEU A 1 81 ? 6.322 4.118 -0.383 1.00 98.75 81 LEU A O 1
ATOM 669 N N . ASP A 1 82 ? 6.767 4.563 1.765 1.00 98.62 82 ASP A N 1
ATOM 670 C CA . ASP A 1 82 ? 7.905 5.449 1.504 1.00 98.62 82 ASP A CA 1
ATOM 671 C C . ASP A 1 82 ? 9.086 4.694 0.880 1.00 98.62 82 ASP A C 1
ATOM 673 O O . ASP A 1 82 ? 9.709 5.193 -0.059 1.00 98.62 82 ASP A O 1
ATOM 677 N N . HIS A 1 83 ? 9.368 3.466 1.328 1.00 98.44 83 HIS A N 1
ATOM 678 C CA . HIS A 1 83 ? 10.410 2.635 0.722 1.00 98.44 83 HIS A CA 1
ATOM 679 C C . HIS A 1 83 ? 10.124 2.324 -0.759 1.00 98.44 83 HIS A C 1
ATOM 681 O O . HIS A 1 83 ? 11.016 2.446 -1.614 1.00 98.44 83 HIS A O 1
ATOM 687 N N . ILE A 1 84 ? 8.868 1.986 -1.079 1.00 98.31 84 ILE A N 1
ATOM 688 C CA . ILE A 1 84 ? 8.417 1.779 -2.462 1.00 98.31 84 ILE A CA 1
ATOM 689 C C . ILE A 1 84 ? 8.607 3.072 -3.267 1.00 98.31 84 ILE A C 1
ATOM 691 O O . ILE A 1 84 ? 9.249 3.044 -4.321 1.00 98.31 84 ILE A O 1
ATOM 695 N N . GLU A 1 85 ? 8.131 4.211 -2.754 1.00 98.19 85 GLU A N 1
ATOM 696 C CA . GLU A 1 85 ? 8.221 5.522 -3.415 1.00 98.19 85 GLU A CA 1
ATOM 697 C C . GLU A 1 85 ? 9.672 5.919 -3.728 1.00 98.19 85 GLU A C 1
ATOM 699 O O . GLU A 1 85 ? 10.008 6.333 -4.845 1.00 98.19 85 GLU A O 1
ATOM 704 N N . MET A 1 86 ? 10.574 5.737 -2.759 1.00 97.69 86 MET A N 1
ATOM 705 C CA . MET A 1 86 ? 12.000 6.020 -2.919 1.00 97.69 86 MET A CA 1
ATOM 706 C C . MET A 1 86 ? 12.618 5.181 -4.038 1.00 97.69 86 MET A C 1
ATOM 708 O O . MET A 1 86 ? 13.406 5.684 -4.847 1.00 97.69 86 MET A O 1
ATOM 712 N N . THR A 1 87 ? 12.274 3.898 -4.101 1.00 96.12 87 THR A N 1
ATOM 713 C CA . THR A 1 87 ? 12.798 2.977 -5.112 1.00 96.12 87 THR A CA 1
ATOM 714 C C . THR A 1 87 ? 12.222 3.271 -6.496 1.00 96.12 87 THR A C 1
ATOM 716 O O . THR A 1 87 ? 12.972 3.297 -7.478 1.00 96.12 87 THR A O 1
ATOM 719 N N . VAL A 1 88 ? 10.922 3.564 -6.586 1.00 96.25 88 VAL A N 1
ATOM 720 C CA . VAL A 1 88 ? 10.265 4.030 -7.817 1.00 96.25 88 VAL A CA 1
ATOM 721 C C . VAL A 1 88 ? 10.938 5.301 -8.336 1.00 96.25 88 VAL A C 1
ATOM 723 O O . VAL A 1 88 ? 11.351 5.346 -9.497 1.00 96.25 88 VAL A O 1
ATOM 726 N N . THR A 1 89 ? 11.155 6.292 -7.470 1.00 95.62 89 THR A N 1
ATOM 727 C CA . THR A 1 89 ? 11.829 7.553 -7.815 1.00 95.62 89 THR A CA 1
ATOM 728 C C . THR A 1 89 ? 13.242 7.320 -8.352 1.00 95.62 89 THR A C 1
ATOM 730 O O . THR A 1 89 ? 13.628 7.903 -9.369 1.00 95.62 89 THR A O 1
ATOM 733 N N . LYS A 1 90 ? 14.026 6.438 -7.714 1.00 95.19 90 LYS A N 1
ATOM 734 C CA . LYS A 1 90 ? 15.368 6.065 -8.196 1.00 95.19 90 LYS A CA 1
ATOM 735 C C . LYS A 1 90 ? 15.315 5.451 -9.598 1.00 95.19 90 LYS A C 1
ATOM 737 O O . LYS A 1 90 ? 16.097 5.847 -10.462 1.00 95.19 90 LYS A O 1
ATOM 742 N N . LYS A 1 91 ? 14.380 4.527 -9.847 1.00 93.06 91 LYS A N 1
ATOM 743 C CA . LYS A 1 91 ? 14.214 3.874 -11.159 1.00 93.06 91 LYS A CA 1
ATOM 744 C C . LYS A 1 91 ? 13.765 4.857 -12.243 1.00 93.06 91 LYS A C 1
ATOM 746 O O . LYS A 1 91 ? 14.295 4.807 -13.349 1.00 93.06 91 LYS A O 1
ATOM 751 N N . LEU A 1 92 ? 12.848 5.773 -11.926 1.00 93.00 92 LEU A N 1
ATOM 752 C CA . LEU A 1 92 ? 12.396 6.819 -12.849 1.00 93.00 92 LEU A CA 1
ATOM 753 C C . LEU A 1 92 ? 13.545 7.741 -13.271 1.00 93.00 92 LEU A C 1
ATOM 755 O O . LEU A 1 92 ? 13.737 7.956 -14.465 1.00 93.00 92 LEU A O 1
ATOM 759 N N . ARG A 1 93 ? 14.355 8.216 -12.313 1.00 91.75 93 ARG A N 1
ATOM 760 C CA . ARG A 1 93 ? 15.544 9.040 -12.604 1.00 91.75 93 ARG A CA 1
ATOM 761 C C . ARG A 1 93 ? 16.554 8.296 -13.477 1.00 91.75 93 ARG A C 1
ATOM 763 O O . ARG A 1 93 ? 17.102 8.875 -14.413 1.00 91.75 93 ARG A O 1
ATOM 770 N N . GLY A 1 94 ? 16.766 7.009 -13.197 1.00 89.62 94 GLY A N 1
ATOM 771 C CA . GLY A 1 94 ? 17.605 6.139 -14.019 1.00 89.62 94 GLY A CA 1
ATOM 772 C C . GLY A 1 94 ? 17.099 6.031 -15.458 1.00 89.62 94 GLY A C 1
ATOM 773 O O . GLY A 1 94 ? 17.884 6.213 -16.382 1.00 89.62 94 GLY A O 1
ATOM 774 N N . ALA A 1 95 ? 15.796 5.815 -15.658 1.00 81.31 95 ALA A N 1
ATOM 775 C CA . ALA A 1 95 ? 15.201 5.733 -16.993 1.00 81.31 95 ALA A CA 1
ATOM 776 C C . ALA A 1 95 ? 15.360 7.046 -17.781 1.00 81.31 95 ALA A C 1
ATOM 778 O O . ALA A 1 95 ? 15.792 7.019 -18.929 1.00 81.31 95 ALA A O 1
ATOM 779 N N . THR A 1 96 ? 15.123 8.197 -17.141 1.00 73.25 96 THR A N 1
ATOM 780 C CA . THR A 1 96 ? 15.291 9.511 -17.786 1.00 73.25 96 THR A CA 1
ATOM 781 C C . THR A 1 96 ? 16.746 9.841 -18.125 1.00 73.25 96 THR A C 1
ATOM 783 O O . THR A 1 96 ? 17.000 10.527 -19.109 1.00 73.25 96 THR A O 1
ATOM 786 N N . ALA A 1 97 ? 17.711 9.350 -17.339 1.00 69.94 97 ALA A N 1
ATOM 787 C CA . ALA A 1 97 ? 19.136 9.588 -17.578 1.00 69.94 97 ALA A CA 1
ATOM 788 C C . ALA A 1 97 ? 19.702 8.769 -18.752 1.00 69.94 97 ALA A C 1
ATOM 790 O O . ALA A 1 97 ? 20.722 9.151 -19.317 1.00 69.94 97 ALA A O 1
ATOM 791 N N . HIS A 1 98 ? 19.049 7.663 -19.126 1.00 62.78 98 HIS A N 1
ATOM 792 C CA . HIS A 1 98 ? 19.499 6.769 -20.200 1.00 62.78 98 HIS A CA 1
ATOM 793 C C . HIS A 1 98 ? 18.775 6.999 -21.539 1.00 62.78 98 HIS A C 1
ATOM 795 O O . HIS A 1 98 ? 18.997 6.237 -22.475 1.00 62.78 98 HIS A O 1
ATOM 801 N N . GLY A 1 99 ? 17.946 8.045 -21.657 1.00 52.59 99 GLY A N 1
ATOM 802 C CA . GLY A 1 99 ? 17.345 8.448 -22.934 1.00 52.59 99 GLY A CA 1
ATOM 803 C C . GLY A 1 99 ? 16.412 7.406 -23.560 1.00 52.59 99 GLY A C 1
ATOM 804 O O . GLY A 1 99 ? 16.416 7.259 -24.780 1.00 52.59 99 GLY A O 1
ATOM 805 N N . ILE A 1 100 ? 15.644 6.682 -22.735 1.00 51.41 100 ILE A N 1
ATOM 806 C CA . ILE A 1 100 ? 14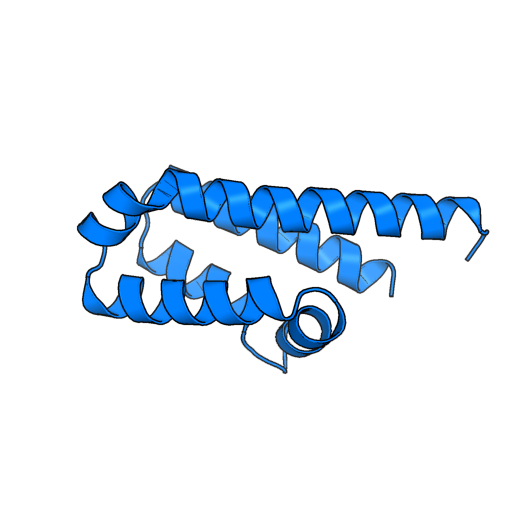.520 5.835 -23.176 1.00 51.41 100 ILE A CA 1
ATOM 807 C C . ILE A 1 100 ? 13.203 6.544 -22.868 1.00 51.41 100 ILE A C 1
ATOM 809 O O . ILE A 1 100 ? 13.041 6.992 -21.708 1.00 51.41 100 ILE A O 1
#

Secondary structure (DSSP, 8-state):
-HHHHHHHHHHHHHHHHHHHHT-HHHHHHHHHHHH-IIIIIHHHHHH-HHHHHHHHHHHHHHHHHHHHHHHHHHHHHHHHHHHHHHHHHHHHHHHHHTT-

pLDDT: mean 95.13, std 8.46, range [51.41, 98.75]